Protein AF-A0A1R1I2V1-F1 (afdb_monomer_lite)

Structure (mmCIF, N/CA/C/O backbone):
data_AF-A0A1R1I2V1-F1
#
_entry.id   AF-A0A1R1I2V1-F1
#
loop_
_atom_site.group_PDB
_atom_site.id
_atom_site.type_symbol
_atom_site.label_atom_id
_atom_site.label_alt_id
_atom_site.label_comp_id
_atom_site.label_asym_id
_atom_site.label_entity_id
_atom_site.label_seq_id
_atom_site.pdbx_PDB_ins_code
_atom_site.Cartn_x
_atom_site.Cartn_y
_atom_site.Cartn_z
_atom_site.occupancy
_atom_site.B_iso_or_equiv
_atom_site.auth_seq_id
_atom_site.auth_comp_id
_atom_site.auth_asym_id
_atom_site.auth_atom_id
_atom_site.pdb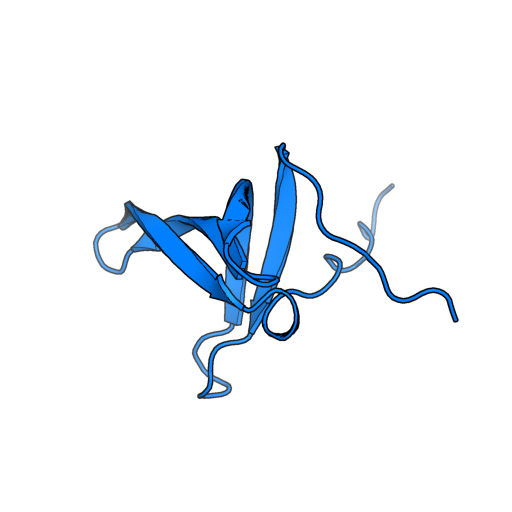x_PDB_model_num
ATOM 1 N N . MET A 1 1 ? 20.454 10.453 -2.185 1.00 53.31 1 MET A N 1
ATOM 2 C CA . MET A 1 1 ? 20.010 9.042 -2.112 1.00 53.31 1 MET A CA 1
ATOM 3 C C . MET A 1 1 ? 18.944 8.829 -3.175 1.00 53.31 1 MET A C 1
ATOM 5 O O . MET A 1 1 ? 18.135 9.740 -3.344 1.00 53.31 1 MET A O 1
ATOM 9 N N . PRO A 1 2 ? 18.954 7.714 -3.923 1.00 66.62 2 PRO A N 1
ATOM 10 C CA . PRO A 1 2 ? 17.879 7.420 -4.864 1.00 66.62 2 PRO A CA 1
ATOM 11 C C . PRO A 1 2 ? 16.543 7.397 -4.113 1.00 66.62 2 PRO A C 1
ATOM 13 O O . PRO A 1 2 ? 16.432 6.809 -3.039 1.00 66.62 2 PRO A O 1
ATOM 16 N N . LYS A 1 3 ? 15.543 8.109 -4.637 1.00 80.31 3 LYS A N 1
ATOM 17 C CA . LYS A 1 3 ? 14.192 8.099 -4.073 1.00 80.31 3 LYS A CA 1
ATOM 18 C C . LYS A 1 3 ? 13.585 6.739 -4.406 1.00 80.31 3 LYS A C 1
ATOM 20 O O . LYS A 1 3 ? 13.401 6.449 -5.583 1.00 80.31 3 LYS A O 1
ATOM 25 N N . TRP A 1 4 ? 13.309 5.922 -3.392 1.00 88.94 4 TRP A N 1
ATOM 26 C CA . TRP A 1 4 ? 12.634 4.636 -3.563 1.00 88.94 4 TRP A CA 1
ATOM 27 C C . TRP A 1 4 ? 11.332 4.799 -4.364 1.00 88.94 4 TRP A C 1
ATOM 29 O O . TRP A 1 4 ? 10.560 5.737 -4.125 1.00 88.94 4 TRP A O 1
ATOM 39 N N . ILE A 1 5 ? 11.106 3.903 -5.330 1.00 91.44 5 ILE A N 1
ATOM 40 C CA . ILE A 1 5 ? 9.928 3.906 -6.202 1.00 91.44 5 ILE A CA 1
ATOM 41 C C . ILE A 1 5 ? 9.141 2.613 -5.947 1.00 91.44 5 ILE A C 1
ATOM 43 O O . ILE A 1 5 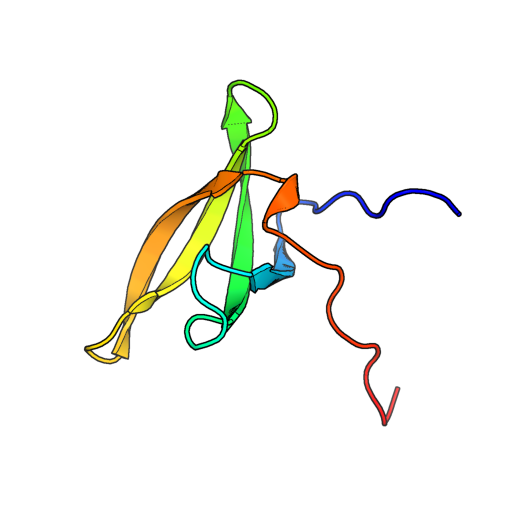? 9.664 1.534 -6.220 1.00 91.44 5 ILE A O 1
ATOM 47 N N . PRO A 1 6 ? 7.893 2.698 -5.454 1.00 93.56 6 PRO A N 1
ATOM 48 C CA . PRO A 1 6 ? 7.068 1.519 -5.214 1.00 93.56 6 PRO A CA 1
ATOM 49 C C . PRO A 1 6 ? 6.717 0.804 -6.523 1.00 93.56 6 PRO A C 1
ATOM 51 O O . PRO A 1 6 ? 6.278 1.445 -7.480 1.00 93.56 6 PRO A O 1
ATOM 54 N N . THR A 1 7 ? 6.827 -0.523 -6.533 1.00 94.06 7 THR A N 1
ATOM 55 C CA . THR A 1 7 ? 6.453 -1.390 -7.661 1.00 94.06 7 THR A CA 1
ATOM 56 C C . THR A 1 7 ? 5.220 -2.238 -7.331 1.00 94.06 7 THR A C 1
ATOM 58 O O . THR A 1 7 ? 4.955 -2.505 -6.158 1.00 94.06 7 THR A O 1
ATOM 61 N N . PRO A 1 8 ? 4.428 -2.677 -8.322 1.00 95.94 8 PRO A N 1
ATOM 62 C CA . PRO A 1 8 ? 3.366 -3.658 -8.097 1.00 95.94 8 PRO A CA 1
ATOM 63 C C . PRO A 1 8 ? 3.869 -4.900 -7.344 1.00 95.94 8 PRO A C 1
ATOM 65 O O . PRO A 1 8 ? 4.958 -5.395 -7.615 1.00 95.94 8 PRO A O 1
ATOM 68 N N . GLY A 1 9 ? 3.088 -5.384 -6.381 1.00 95.62 9 GLY A N 1
ATOM 69 C CA . GLY A 1 9 ? 3.440 -6.480 -5.476 1.00 95.62 9 GLY A CA 1
ATOM 70 C C . GLY A 1 9 ? 4.253 -6.058 -4.247 1.00 95.62 9 GLY A C 1
ATOM 71 O O . GLY A 1 9 ? 4.312 -6.817 -3.283 1.00 95.62 9 GLY A O 1
ATOM 72 N N . SER A 1 10 ? 4.841 -4.856 -4.231 1.00 94.12 10 SER A N 1
ATOM 73 C CA . SER A 1 10 ? 5.640 -4.395 -3.089 1.00 94.12 10 SER A CA 1
ATOM 74 C C . SER A 1 10 ? 4.781 -4.052 -1.867 1.00 94.12 10 SER A C 1
ATOM 76 O O . SER A 1 10 ? 3.696 -3.467 -1.976 1.00 94.12 10 SER A O 1
ATOM 78 N N . LEU A 1 11 ? 5.302 -4.389 -0.684 1.00 94.25 11 LEU A N 1
ATOM 79 C CA . LEU A 1 11 ? 4.824 -3.843 0.581 1.00 94.25 11 LEU A CA 1
ATOM 80 C C . LEU A 1 11 ? 5.269 -2.381 0.679 1.00 94.25 11 LEU A C 1
ATOM 82 O O . LEU A 1 11 ? 6.401 -2.043 0.342 1.00 94.25 11 LEU A O 1
ATOM 86 N N . ALA A 1 12 ? 4.385 -1.514 1.157 1.00 95.06 12 ALA A N 1
ATOM 87 C CA . ALA A 1 12 ? 4.684 -0.109 1.374 1.00 95.06 12 ALA A CA 1
ATOM 88 C C . ALA A 1 12 ? 4.067 0.382 2.682 1.00 95.06 12 ALA A C 1
ATOM 90 O O . ALA A 1 12 ? 2.968 -0.029 3.067 1.00 95.06 12 ALA A O 1
ATOM 91 N N . LEU A 1 13 ? 4.736 1.332 3.331 1.00 93.81 13 LEU A N 1
ATOM 92 C CA . LEU A 1 13 ? 4.135 2.086 4.421 1.00 93.81 13 LEU A CA 1
ATOM 93 C C . LEU A 1 13 ? 3.384 3.286 3.838 1.00 93.81 13 LEU A C 1
ATOM 95 O O . LEU A 1 13 ? 3.988 4.229 3.326 1.00 93.81 13 LEU A O 1
ATOM 99 N N . TYR A 1 14 ? 2.057 3.276 3.937 1.00 93.50 14 TYR A N 1
ATOM 100 C CA . TYR A 1 14 ? 1.239 4.444 3.636 1.00 93.50 14 TYR A CA 1
ATOM 101 C C . TYR A 1 14 ? 1.251 5.420 4.811 1.00 93.50 14 TYR A C 1
ATOM 103 O O . TYR A 1 14 ? 0.888 5.062 5.931 1.00 93.50 14 TYR A O 1
ATOM 111 N N . VAL A 1 15 ? 1.594 6.675 4.532 1.00 91.50 15 VAL A N 1
ATOM 112 C CA . VAL A 1 15 ? 1.575 7.797 5.471 1.00 91.50 15 VAL A CA 1
ATOM 113 C C . VAL A 1 15 ? 0.459 8.756 5.062 1.00 91.50 15 VAL A C 1
ATOM 115 O O . VAL A 1 15 ? 0.588 9.551 4.130 1.00 91.50 15 VAL A O 1
ATOM 118 N N . GLY A 1 16 ? -0.678 8.657 5.753 1.00 85.56 16 GLY A N 1
ATOM 119 C CA . GLY A 1 16 ? -1.811 9.557 5.547 1.00 85.56 16 GLY A CA 1
ATOM 120 C C . GLY A 1 16 ? -1.553 10.984 6.046 1.00 85.56 16 GLY A C 1
ATOM 121 O O . GLY A 1 16 ? -0.594 11.256 6.760 1.00 85.56 16 GLY A O 1
ATOM 122 N N . ARG A 1 17 ? -2.469 11.908 5.723 1.00 76.50 17 ARG A N 1
ATOM 123 C CA . ARG A 1 17 ? -2.371 13.335 6.112 1.00 76.50 17 ARG A CA 1
ATOM 124 C C . ARG A 1 17 ? -2.343 13.578 7.628 1.00 76.50 17 ARG A C 1
ATOM 126 O O . ARG A 1 17 ? -1.879 14.619 8.070 1.00 76.50 17 ARG A O 1
ATOM 133 N N . THR A 1 18 ? -2.844 12.635 8.422 1.00 69.81 18 THR A N 1
ATOM 134 C CA . THR A 1 18 ? -2.822 12.688 9.891 1.00 69.81 18 THR A CA 1
ATOM 135 C C . THR A 1 18 ? -1.880 11.609 10.421 1.00 69.81 18 THR A C 1
ATOM 137 O O . THR A 1 18 ? -2.039 10.450 10.030 1.00 69.81 18 THR A O 1
ATOM 140 N N . LYS A 1 19 ? -0.971 11.953 11.349 1.00 56.12 19 LYS A N 1
ATOM 141 C CA . LYS A 1 19 ? 0.051 11.039 11.915 1.00 56.12 19 LYS A CA 1
ATOM 142 C C . LYS A 1 19 ? -0.511 9.703 12.432 1.00 56.12 19 LYS A C 1
ATOM 144 O O . LYS A 1 19 ? 0.154 8.686 12.330 1.00 56.12 19 LYS A O 1
ATOM 149 N N . VAL A 1 20 ? -1.761 9.686 12.897 1.00 58.66 20 VAL A N 1
ATOM 150 C CA . VAL A 1 20 ? -2.463 8.499 13.435 1.00 58.66 20 VAL A CA 1
ATOM 151 C C . VAL A 1 20 ? -2.922 7.509 12.340 1.00 58.66 20 VAL A C 1
ATOM 153 O O . VAL A 1 20 ? -3.579 6.515 12.622 1.00 58.66 20 VAL A O 1
ATOM 156 N N . ARG A 1 21 ? -2.642 7.765 11.055 1.00 72.50 21 ARG A N 1
ATOM 157 C CA . ARG A 1 21 ? -3.110 6.928 9.931 1.00 72.50 21 ARG A CA 1
ATOM 158 C C . ARG A 1 21 ? -1.974 6.337 9.098 1.00 72.50 21 ARG A C 1
ATOM 160 O O . ARG A 1 21 ? -2.141 6.193 7.884 1.00 72.50 21 ARG A O 1
ATOM 167 N N . THR A 1 22 ? -0.853 5.984 9.720 1.00 88.19 22 THR A N 1
ATOM 168 C CA . THR A 1 22 ? 0.123 5.102 9.074 1.00 88.19 22 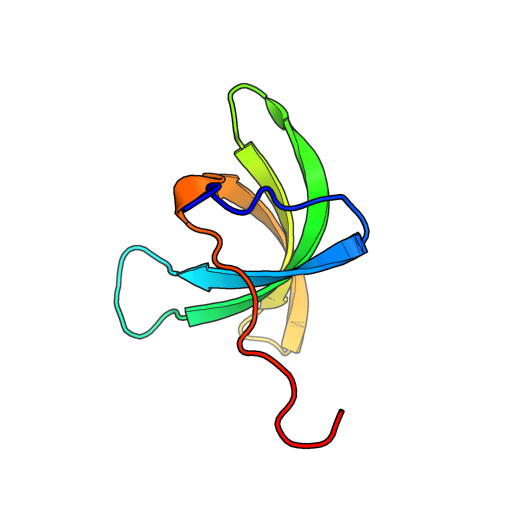THR A CA 1
ATOM 169 C C . THR A 1 22 ? -0.440 3.683 8.979 1.00 88.19 22 THR A C 1
ATOM 171 O O . THR A 1 22 ? -1.152 3.233 9.877 1.00 88.19 22 THR A O 1
ATOM 174 N N . ARG A 1 23 ? -0.214 2.998 7.857 1.00 89.50 23 ARG A N 1
ATOM 175 C CA . ARG A 1 23 ? -0.602 1.588 7.687 1.00 89.50 23 ARG A CA 1
ATOM 176 C C . ARG A 1 23 ? 0.223 0.922 6.601 1.00 89.50 23 ARG A C 1
ATOM 178 O O . ARG A 1 23 ? 0.629 1.585 5.650 1.00 89.50 23 ARG A O 1
ATOM 185 N N . ASN A 1 24 ? 0.372 -0.387 6.709 1.00 93.44 24 ASN A N 1
ATOM 186 C CA . ASN A 1 24 ? 0.961 -1.192 5.652 1.00 93.44 24 ASN A CA 1
ATOM 187 C C . ASN A 1 24 ? -0.063 -1.424 4.540 1.00 93.44 24 ASN A C 1
ATOM 189 O O . ASN A 1 24 ? -1.249 -1.642 4.808 1.00 93.44 24 ASN A O 1
ATOM 193 N N . VAL A 1 25 ? 0.399 -1.329 3.299 1.00 95.38 25 VAL A N 1
ATOM 194 C CA . VAL A 1 25 ? -0.400 -1.543 2.092 1.00 95.38 25 VAL A CA 1
ATOM 195 C C . VAL A 1 25 ? 0.393 -2.367 1.088 1.00 95.38 25 VAL A C 1
ATOM 197 O O . VAL A 1 25 ? 1.622 -2.3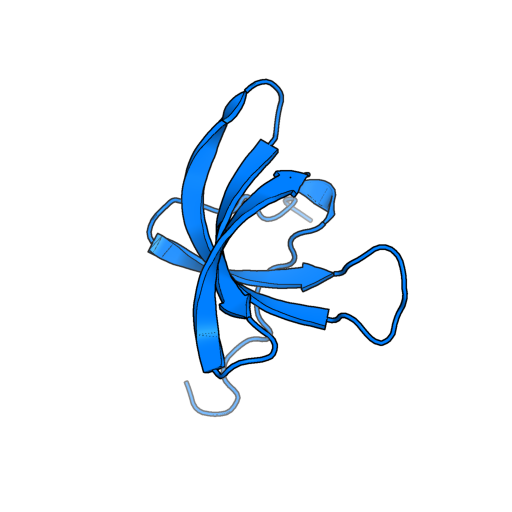16 1.083 1.00 95.38 25 VAL A O 1
ATOM 200 N N . ILE A 1 26 ? -0.310 -3.086 0.218 1.00 97.12 26 ILE A N 1
ATOM 201 C CA . ILE A 1 26 ? 0.290 -3.737 -0.949 1.00 97.12 26 ILE A CA 1
ATOM 202 C C . ILE A 1 26 ? 0.020 -2.874 -2.169 1.00 97.12 26 ILE A C 1
ATOM 204 O O . ILE A 1 26 ? -1.120 -2.486 -2.433 1.00 97.12 26 ILE A O 1
ATOM 208 N N . VAL A 1 27 ? 1.068 -2.559 -2.918 1.00 97.31 27 VAL A N 1
ATOM 209 C CA . VAL A 1 27 ? 0.946 -1.830 -4.178 1.00 97.31 27 VAL A CA 1
ATOM 210 C C . VAL A 1 27 ? 0.408 -2.783 -5.236 1.00 97.31 27 VAL A C 1
ATOM 212 O O . VAL A 1 27 ? 1.003 -3.816 -5.508 1.00 97.31 27 VAL A O 1
ATOM 215 N N . VAL A 1 28 ? -0.722 -2.443 -5.847 1.00 98.19 28 VAL A N 1
ATOM 216 C CA . VAL A 1 28 ? -1.370 -3.285 -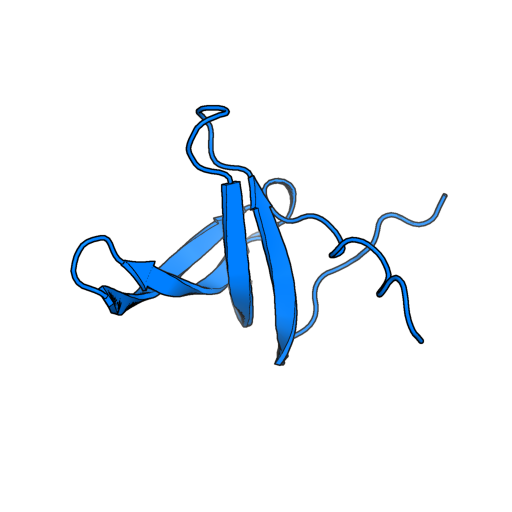6.863 1.00 98.19 28 VAL A CA 1
ATOM 217 C C . VAL A 1 28 ? -0.931 -2.871 -8.260 1.00 98.19 28 VAL A C 1
ATOM 219 O O . VAL A 1 28 ? -0.617 -3.717 -9.088 1.00 98.19 28 VAL A O 1
ATOM 222 N N . ALA A 1 29 ? -0.919 -1.567 -8.530 1.00 97.50 29 ALA A N 1
ATOM 223 C CA . ALA A 1 29 ? -0.579 -1.019 -9.836 1.00 97.50 29 ALA A CA 1
ATOM 224 C C . ALA A 1 29 ? -0.184 0.458 -9.733 1.00 97.50 29 ALA A C 1
ATOM 226 O O . ALA A 1 29 ? -0.589 1.166 -8.802 1.00 97.50 29 ALA A O 1
ATOM 227 N N . GLU A 1 30 ? 0.546 0.943 -10.735 1.00 96.00 30 GLU A N 1
ATOM 228 C CA . GLU A 1 30 ? 0.588 2.374 -11.020 1.00 96.00 30 GLU A CA 1
ATOM 229 C C . GLU A 1 30 ? -0.760 2.819 -11.614 1.00 96.00 30 GLU A C 1
ATOM 231 O O . GLU A 1 30 ? -1.355 2.138 -12.447 1.00 96.00 30 GLU A O 1
ATOM 236 N N . ALA A 1 31 ? -1.264 3.954 -11.138 1.00 94.38 31 ALA A N 1
ATOM 237 C CA . ALA A 1 31 ? -2.447 4.615 -11.671 1.00 94.38 31 ALA A CA 1
ATOM 238 C C . ALA A 1 31 ? -2.022 5.779 -12.587 1.00 94.38 31 ALA A C 1
ATOM 240 O O . ALA A 1 31 ? -0.996 5.735 -13.255 1.00 94.38 31 ALA A O 1
ATOM 241 N N . ARG A 1 32 ? -2.798 6.867 -12.622 1.00 94.69 32 ARG A N 1
ATOM 242 C CA . ARG A 1 32 ? -2.451 8.072 -13.389 1.00 94.69 32 ARG A CA 1
ATOM 243 C C . ARG A 1 32 ? -1.695 9.092 -12.534 1.00 94.69 32 ARG A C 1
ATOM 245 O O . ARG A 1 32 ? -2.010 9.266 -11.358 1.00 94.69 32 ARG A O 1
ATOM 252 N N . ALA A 1 33 ? -0.777 9.831 -13.164 1.00 93.88 33 ALA A N 1
ATOM 253 C CA . ALA A 1 33 ? -0.134 11.032 -12.616 1.00 93.88 33 ALA A CA 1
ATOM 254 C C . ALA A 1 33 ? 0.596 10.798 -11.279 1.00 93.88 33 ALA A C 1
ATOM 256 O O . ALA A 1 33 ? 0.389 11.526 -10.309 1.00 93.88 33 ALA A O 1
ATOM 257 N N . GLY A 1 34 ? 1.428 9.752 -11.213 1.00 92.38 34 GLY A N 1
ATOM 258 C CA . GLY A 1 34 ? 2.226 9.455 -10.018 1.00 92.38 34 GLY A CA 1
ATOM 259 C C . GLY A 1 34 ? 1.393 8.986 -8.823 1.00 92.38 34 GLY A C 1
ATOM 260 O O . GLY A 1 34 ? 1.791 9.161 -7.671 1.00 92.38 34 GLY A O 1
ATOM 261 N N . ARG A 1 35 ? 0.215 8.414 -9.080 1.00 95.69 35 ARG A N 1
ATOM 262 C CA . ARG A 1 35 ? -0.621 7.774 -8.064 1.00 95.69 35 ARG A CA 1
ATOM 263 C C . ARG A 1 35 ? -0.486 6.263 -8.148 1.00 95.69 35 ARG A C 1
ATOM 265 O O . ARG A 1 35 ? -0.239 5.725 -9.219 1.00 95.69 35 ARG A O 1
ATOM 272 N N . MET A 1 36 ? -0.708 5.593 -7.028 1.00 97.00 36 MET A N 1
ATOM 273 C CA . MET A 1 36 ? -0.670 4.137 -6.925 1.00 97.00 36 MET A CA 1
ATOM 274 C C . MET A 1 36 ? -2.042 3.621 -6.500 1.00 97.00 36 MET A C 1
ATOM 276 O O . MET A 1 36 ? -2.694 4.223 -5.641 1.00 97.00 36 MET A O 1
ATOM 280 N N . VAL A 1 37 ? -2.472 2.507 -7.086 1.00 97.75 37 VAL A N 1
ATOM 281 C CA . VAL A 1 37 ? -3.562 1.693 -6.541 1.00 97.75 37 VAL A CA 1
ATOM 282 C C . VAL A 1 37 ? -2.962 0.771 -5.492 1.00 97.75 37 VAL A C 1
ATOM 284 O O . VAL A 1 37 ? -1.980 0.084 -5.768 1.00 97.75 37 VAL A O 1
ATOM 287 N N . VAL A 1 38 ? -3.536 0.768 -4.294 1.00 97.19 38 VAL A N 1
ATOM 288 C CA . VAL A 1 38 ? -3.055 -0.036 -3.171 1.00 97.19 38 VAL A CA 1
ATOM 289 C C . VAL A 1 38 ? -4.199 -0.787 -2.506 1.00 97.19 38 VAL A C 1
ATOM 291 O O . VAL A 1 38 ? -5.314 -0.264 -2.421 1.00 97.19 38 VAL A O 1
ATOM 294 N N . ASP A 1 39 ? -3.897 -1.973 -1.994 1.00 97.56 39 ASP A N 1
ATOM 295 C CA . ASP A 1 39 ? -4.782 -2.738 -1.121 1.00 97.56 39 ASP A CA 1
ATOM 296 C C . ASP A 1 39 ? -4.356 -2.554 0.340 1.00 97.56 39 ASP A C 1
ATOM 298 O O . ASP A 1 39 ? -3.170 -2.566 0.677 1.00 97.56 39 ASP A O 1
ATOM 302 N N . ALA A 1 40 ? -5.338 -2.345 1.214 1.00 94.56 40 ALA A N 1
ATOM 303 C CA . ALA A 1 40 ? -5.150 -2.120 2.643 1.00 94.56 40 ALA A CA 1
ATOM 304 C C . ALA A 1 40 ? -6.246 -2.819 3.456 1.00 94.56 40 ALA A C 1
ATOM 306 O O . ALA A 1 40 ? -7.302 -3.155 2.924 1.00 94.56 40 ALA A O 1
ATOM 307 N N . ILE A 1 41 ? -6.049 -2.940 4.771 1.00 93.44 41 ILE A N 1
ATOM 308 C CA . ILE A 1 41 ? -7.105 -3.380 5.692 1.00 93.44 41 ILE A CA 1
ATOM 309 C C . ILE A 1 41 ? -7.906 -2.169 6.186 1.00 93.44 41 ILE A C 1
ATOM 311 O O . ILE A 1 41 ? -7.373 -1.201 6.745 1.00 93.44 41 ILE A O 1
ATOM 315 N N . GLY A 1 42 ? -9.211 -2.196 5.928 1.00 89.44 42 GLY A N 1
ATOM 316 C CA . GLY A 1 42 ? -10.173 -1.200 6.376 1.00 89.44 42 GLY A CA 1
ATOM 317 C C . GLY A 1 42 ? -10.530 -1.353 7.857 1.00 89.44 42 GLY A C 1
ATOM 318 O O . GLY A 1 42 ? -10.204 -2.337 8.509 1.00 89.44 42 GLY A O 1
ATOM 319 N N . ARG A 1 43 ? -11.277 -0.386 8.402 1.00 88.25 43 ARG A N 1
ATOM 320 C CA . ARG A 1 43 ? -11.665 -0.372 9.830 1.00 88.25 43 ARG A CA 1
ATOM 321 C C . ARG A 1 43 ? -12.472 -1.593 10.285 1.00 88.25 43 ARG A C 1
ATOM 323 O O . ARG A 1 43 ? -12.488 -1.885 11.469 1.00 88.25 43 ARG A O 1
ATOM 330 N N . LYS A 1 44 ? -13.156 -2.269 9.360 1.00 93.38 44 LYS A N 1
ATOM 331 C CA . LYS A 1 44 ? -13.947 -3.479 9.627 1.00 93.38 44 LYS A CA 1
ATOM 332 C C . LYS A 1 44 ? -13.152 -4.776 9.413 1.00 93.38 44 LYS A C 1
ATOM 334 O O . LYS A 1 44 ? -13.758 -5.829 9.294 1.00 93.38 44 LYS A O 1
ATOM 339 N N . GLY A 1 45 ? -11.826 -4.699 9.274 1.00 92.38 45 GLY A N 1
ATOM 340 C CA . GLY A 1 45 ? -10.982 -5.868 9.000 1.00 92.38 45 GLY A CA 1
ATOM 341 C C . GLY A 1 45 ? -11.084 -6.409 7.569 1.00 92.38 45 GLY A C 1
ATOM 342 O O . GLY A 1 45 ? -10.561 -7.476 7.287 1.00 92.38 45 GLY A O 1
ATOM 343 N N . VAL A 1 46 ? -11.743 -5.686 6.660 1.00 95.38 46 VAL A N 1
ATOM 344 C CA . VAL A 1 46 ? -11.923 -6.100 5.259 1.00 95.38 46 VAL A CA 1
ATOM 345 C C . VAL A 1 46 ? -10.894 -5.444 4.348 1.00 95.38 46 VAL A C 1
ATOM 347 O O . VAL A 1 46 ? -10.494 -4.301 4.595 1.00 95.38 46 VAL A O 1
ATOM 350 N N . ASN A 1 47 ? -10.516 -6.127 3.267 1.00 95.94 47 ASN A N 1
ATOM 351 C CA . ASN A 1 47 ? -9.685 -5.526 2.228 1.00 95.94 47 ASN A CA 1
ATOM 352 C C . ASN A 1 47 ? -10.412 -4.341 1.587 1.00 95.94 47 ASN A C 1
ATOM 354 O O . ASN A 1 47 ? -11.585 -4.421 1.222 1.00 95.94 47 ASN A O 1
ATOM 358 N N . VAL A 1 48 ? -9.691 -3.237 1.437 1.00 95.19 48 VAL A N 1
ATOM 359 C CA . VAL A 1 48 ? -10.140 -2.046 0.722 1.00 95.19 48 VAL A CA 1
ATOM 360 C C . VAL A 1 48 ? -9.085 -1.641 -0.293 1.00 95.19 48 VAL A C 1
ATOM 362 O O . VAL A 1 48 ? -7.891 -1.660 0.004 1.00 95.19 48 VAL A O 1
ATOM 365 N N . ARG A 1 49 ? -9.541 -1.227 -1.474 1.00 96.69 49 ARG A N 1
ATOM 366 C CA . ARG A 1 49 ? -8.690 -0.719 -2.548 1.00 96.69 49 ARG A CA 1
ATOM 367 C C . ARG A 1 49 ? -8.774 0.796 -2.613 1.00 96.69 49 ARG A C 1
ATOM 369 O O . ARG A 1 49 ? -9.865 1.361 -2.624 1.00 96.69 49 ARG A O 1
ATOM 376 N N . LEU A 1 50 ? -7.623 1.458 -2.636 1.00 94.06 50 LEU A N 1
ATOM 377 C CA . LEU A 1 50 ? -7.513 2.913 -2.562 1.00 94.06 50 LEU A CA 1
ATOM 378 C C . LEU A 1 50 ? -6.528 3.431 -3.608 1.00 94.06 50 LEU A C 1
ATOM 380 O O . LEU A 1 50 ? -5.553 2.765 -3.943 1.00 94.06 50 LEU A O 1
ATOM 384 N N . THR A 1 51 ? -6.736 4.662 -4.075 1.00 96.75 51 THR A N 1
ATOM 385 C CA . THR A 1 51 ? -5.768 5.363 -4.930 1.00 96.75 51 THR A CA 1
ATOM 386 C C . THR A 1 51 ? -5.055 6.458 -4.143 1.00 96.75 51 THR A C 1
ATOM 388 O O . THR A 1 51 ? -5.656 7.471 -3.768 1.00 96.75 51 THR A O 1
ATOM 391 N N . VAL A 1 52 ? -3.750 6.305 -3.938 1.00 94.81 52 VAL A N 1
ATOM 392 C CA . VAL A 1 52 ? -2.922 7.198 -3.109 1.00 94.81 52 VAL A CA 1
ATOM 393 C C . VAL A 1 52 ? -1.840 7.891 -3.935 1.00 94.81 52 VAL A C 1
ATOM 395 O O . VAL A 1 52 ? -1.496 7.432 -5.019 1.00 94.81 52 VAL A O 1
ATOM 398 N N . SER A 1 53 ? -1.309 9.018 -3.451 1.00 94.88 53 SER A N 1
ATOM 399 C CA . SER A 1 53 ? -0.117 9.622 -4.065 1.00 94.88 53 SER A CA 1
ATOM 400 C C . SER A 1 53 ? 1.101 8.740 -3.799 1.00 94.88 53 SER A C 1
ATOM 402 O O . SER A 1 53 ? 1.240 8.235 -2.682 1.00 94.88 53 SER A O 1
ATOM 404 N N . ARG A 1 54 ? 2.008 8.613 -4.774 1.00 94.56 54 ARG A N 1
ATOM 405 C CA . ARG A 1 54 ? 3.311 7.961 -4.577 1.00 94.56 54 ARG A CA 1
ATOM 406 C C . ARG A 1 54 ? 4.088 8.588 -3.417 1.00 94.56 54 ARG A C 1
ATOM 408 O O . ARG A 1 54 ? 4.711 7.867 -2.654 1.00 94.56 54 ARG A O 1
ATOM 415 N N . ASP A 1 55 ? 3.985 9.902 -3.220 1.00 93.19 55 ASP A N 1
ATOM 416 C CA . ASP A 1 55 ? 4.680 10.608 -2.129 1.00 93.19 55 ASP A CA 1
ATOM 417 C C . ASP A 1 55 ? 4.133 10.281 -0.730 1.00 93.19 55 ASP A C 1
ATOM 419 O O . ASP A 1 55 ? 4.776 10.566 0.281 1.00 93.19 55 ASP A O 1
ATOM 423 N N . SER A 1 56 ? 2.941 9.683 -0.657 1.00 93.31 56 SER A N 1
ATOM 424 C CA . SER A 1 56 ? 2.376 9.161 0.589 1.00 93.31 56 SER A CA 1
ATOM 425 C C . SER A 1 56 ? 2.852 7.742 0.903 1.00 93.31 56 SER A C 1
ATOM 427 O O . SER A 1 56 ? 2.434 7.197 1.919 1.00 93.31 56 SER A O 1
ATOM 429 N N . LEU A 1 57 ? 3.682 7.132 0.054 1.00 94.12 57 LEU A N 1
ATOM 430 C CA . LEU A 1 57 ? 4.266 5.815 0.282 1.00 94.12 57 LEU A CA 1
ATOM 431 C C . LEU A 1 57 ? 5.730 5.954 0.691 1.00 94.12 57 LEU A C 1
ATOM 433 O O . LEU A 1 57 ? 6.463 6.804 0.182 1.00 94.1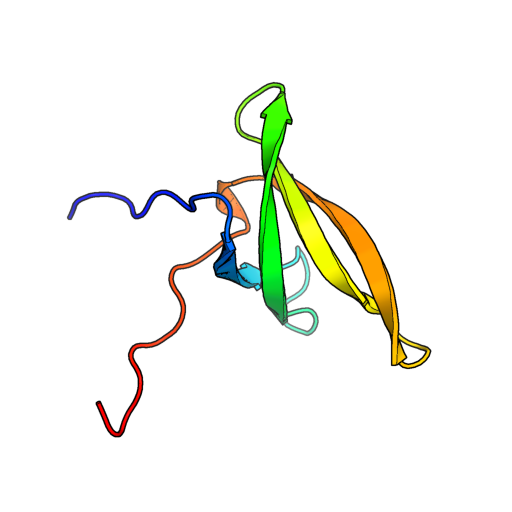2 57 LEU A O 1
ATOM 437 N N . ARG A 1 58 ? 6.150 5.109 1.626 1.00 93.44 58 ARG A N 1
ATOM 438 C CA . ARG A 1 58 ? 7.536 4.979 2.070 1.00 93.44 58 ARG A CA 1
ATOM 439 C C . ARG A 1 58 ? 7.965 3.529 1.944 1.00 93.44 58 ARG A C 1
ATOM 441 O O . ARG A 1 58 ? 7.137 2.629 2.113 1.00 93.44 58 ARG A O 1
ATOM 448 N N . GLU A 1 59 ? 9.250 3.350 1.661 1.00 92.50 59 GLU A N 1
ATOM 449 C CA . GLU A 1 59 ? 9.890 2.045 1.736 1.00 92.50 59 GLU A CA 1
ATOM 450 C C . GLU A 1 59 ? 9.618 1.471 3.132 1.00 92.50 59 GLU A C 1
ATOM 452 O O . GLU A 1 59 ? 9.745 2.212 4.120 1.00 92.50 59 GLU A O 1
ATOM 457 N N . PRO A 1 60 ? 9.146 0.217 3.235 1.00 87.38 60 PRO A N 1
ATOM 458 C CA . PRO A 1 60 ? 9.004 -0.439 4.524 1.00 87.38 60 PRO A CA 1
ATOM 459 C C . PRO A 1 60 ? 10.320 -0.366 5.291 1.00 87.38 60 PRO A C 1
ATOM 461 O O . PRO A 1 60 ? 11.395 -0.366 4.692 1.00 87.38 60 PRO A O 1
ATOM 464 N N . GLN A 1 61 ? 10.241 -0.314 6.621 1.00 80.88 61 GLN A N 1
ATOM 465 C CA . GLN A 1 61 ? 11.456 -0.507 7.401 1.00 80.88 61 GLN A CA 1
ATOM 466 C C . GLN A 1 61 ? 12.068 -1.868 7.041 1.00 80.88 61 GLN A C 1
ATOM 468 O O . GLN A 1 61 ? 11.308 -2.823 6.844 1.00 80.88 61 GLN A O 1
ATOM 473 N N . PRO A 1 62 ? 13.405 -1.944 6.924 1.00 80.50 62 PRO A N 1
ATOM 474 C CA . PRO A 1 62 ? 14.078 -3.210 6.697 1.00 80.50 62 PRO A CA 1
ATOM 475 C C . PRO A 1 62 ? 13.679 -4.194 7.794 1.00 80.50 62 PRO A C 1
ATOM 477 O O . PRO A 1 62 ? 13.464 -3.799 8.945 1.00 80.50 62 PRO A O 1
ATOM 480 N N . ASP A 1 63 ? 13.546 -5.461 7.415 1.00 77.62 63 ASP A N 1
ATOM 481 C CA . ASP A 1 63 ? 13.287 -6.519 8.381 1.00 77.62 63 ASP A CA 1
ATOM 482 C C . ASP A 1 63 ? 14.442 -6.568 9.389 1.00 77.62 63 ASP A C 1
ATOM 484 O O . ASP A 1 63 ? 15.612 -6.465 9.021 1.00 77.62 63 ASP A O 1
ATOM 488 N N . LEU A 1 64 ? 14.097 -6.688 10.669 1.00 78.19 64 LEU A N 1
ATOM 489 C CA . LEU A 1 64 ? 15.064 -6.757 11.757 1.00 78.19 64 LEU A CA 1
ATOM 490 C C . LEU A 1 64 ? 15.819 -8.096 11.761 1.00 78.19 64 LEU A C 1
ATOM 492 O O . LEU A 1 64 ? 16.884 -8.182 12.367 1.00 78.19 64 LEU A O 1
ATOM 496 N N . PHE A 1 65 ? 15.264 -9.125 11.111 1.00 82.94 65 PHE A N 1
ATOM 497 C CA . PHE A 1 65 ? 15.757 -10.504 11.168 1.00 82.94 65 PHE A CA 1
ATOM 498 C C . PHE A 1 65 ? 16.178 -11.090 9.811 1.00 82.94 65 PHE A C 1
ATOM 500 O O . PHE A 1 65 ? 16.390 -12.302 9.734 1.00 82.94 65 PHE A O 1
ATOM 507 N N . ALA A 1 66 ? 16.260 -10.272 8.756 1.00 62.09 66 ALA A N 1
ATOM 508 C CA . ALA A 1 66 ? 16.747 -10.710 7.444 1.00 62.09 66 ALA A CA 1
ATOM 509 C C . ALA A 1 66 ? 18.265 -10.945 7.416 1.00 62.09 66 ALA A C 1
ATOM 511 O O . ALA A 1 66 ? 18.996 -10.242 8.152 1.00 62.09 66 ALA A O 1
#

Foldseek 3Di:
DPADFDDAQDWWWFADPDNVDTFIWGFHHDDPDQWTWIWGQDPVRDIDIDIGHRVRIDHPDPDPPD

Organism: NCBI:txid418702

Secondary structure (DSSP, 8-state):
-------TT-EEEEE-SSGGGEEEEEEEEE-SSSEEEEEEE-TTS-EEEEEEEGGGEEPPPPPTT-

Sequence (66 aa):
MPKWIPTPGSLALYVGRTKVRTRNVIVVAEARAGRMVVDAIGRKGVNVRLTVSRDSLREPQPDLFA

pLDDT: mean 89.09, std 10.63, range [53.31, 98.19]

Radius of gyration: 11.94 Å; chains: 1; bounding box: 34×24×27 Å

=== Feature glossary ===
Reading guide. The protein is described through the following features:

Foldseek 3Di. A 3Di character summarizes, for each residue, the relative orientation of the Cα frame of its nearest spatial neighbor. Because it encodes fold topology rather than chemistry, 3Di alignments detect remote structural similarity that sequence alignment misses.

Contact-map, Ramachandran, and PAE plots. Plot images: a contact map (which residues are close in 3D, as an N×N binary image), a Ramachandran scatter (backbone torsion angles, revealing secondary-structure composition at a glance), and — for AlphaFold structures — a PAE heatmap (pairwise prediction confidence).

Radius of gyration, Cα contacts, bounding box. Radius of gyration (Rg) is the root-mean-square distance of Cα atoms from their centroid — a single number for overall size and compactness. A globular domain of N residues has Rg ≈ 2.2·N^0.38 Å; an extended or disordered chain has a much larger Rg. The Cα contact count is the number of residue pairs whose Cα atoms are within 8 Å and are more than four positions apart in sequence — a standard proxy for tertiary packing density. The bounding box is the smallest axis-aligned box enclosing all Cα atoms.

Secondary structure (8-state, DSSP). Eight-state secondary structure (DSSP): H is the canonical α-helix, G the tighter 3₁₀-helix, I the wider π-helix; E/B are β-structure, T and S are turns and bends, and '-' is everything else. DSSP derives these from the pattern of main-chain N–H···O=C hydrogen bonds, not from the sequence.

B-factor. B-factor (Debye–Waller factor) reflects atomic displacement in the crystal lattice. It is an experimental observable (units Å²), not a prediction; low values mean the atom is pinned down, high values mean it moves or is heterogeneous across the crystal.

pLDDT. pLDDT is the predicted lDDT-Cα score: AlphaFold's confidence that the local environment of each residue (all inter-atomic distances within 15 Å) is correctly placed. It is a per-residue number between 0 and 100, with higher meaning more reliable.

Nearest PDB structures. Nearest PDB neighbors are the top structural matches found by Foldseek when searching this structure against the entire Protein Data Bank. Each hit reports a TM-score (0 to 1; >0.5 almost always implies the same fold) and an E-value. These are *structural* homologs — they may share no detectable sequence similarity.

Solvent-accessible surface area. Accessible surface area quantifies burial. A residue with SASA near zero is packed into the hydrophobic core; one with SASA >100 Å² sits on the surface. Computed here via the Shrake–Rupley numerical algorithm with a 1.4 Å probe.

Rendered structure images. Structure images are PyMOL renders from six orthogonal camera directions. Cartoon representation draws helices as coils and strands as arrows; sticks shows the backbone as bonds; surface shows the solvent-excluded envelope. Rainbow coloring maps sequence position to hue (blue→red, N→C); chain coloring assigns a distinct color per polypeptide.

Backbone torsions (φ/ψ). φ (phi) and ψ (psi) are the two rotatable backbone dihedrals per residue: φ is the C(i-1)–N–Cα–C torsion, ψ is the N–Cα–C–N(i+1) torsion, both in degrees on (−180°, 180°]. α-helical residues cluster near (−60°, −45°); β-strand residues near (−120°, +130°). A Ramachandran plot is simply a scatter of (φ, ψ) for every residue.

Predicted aligned error. Predicted Aligned Error (PAE) is an AlphaFold confidence matrix: entry (i, j) is the expected error in the position of residue j, in ångströms, when the prediction is superimposed on the true structure at residue i. Low PAE within a block of residues means that block is internally rigid and well-predicted; high PAE between two blocks means their relative placement is uncertain even if each block individually is confident.

mmCIF coordinates. Structure coordinates are given as an mmCIF _atom_site loop: one row per atom with element, residue name, chain id, sequence number, and x/y/z position in Å. Only the four main-chain atoms per residue are included here; side chains are omitted to keep the record compact.

InterPro / GO / CATH / organism. Database cross-references. InterPro integrates a dozen domain/family signature databases into unified entries with residue-range hits. GO terms attach function/process/location labels with evidence codes. CATH codes position the fold in a four-level structural taxonomy. Organism is the NCBI-taxonomy species name.

Secondary structure (3-state, P-SEA). SS3 is a coarse helix/strand/coil call (letters a/b/c) made by the P-SEA algorithm from inter-Cα distances and dihedrals. It is less detailed than DSSP but needs only Cα positions.

Sequence. Sequence gives the chain of amino acids in standard one-letter code (A=alanine, C=cysteine, …, Y=tyrosine), read N→C. It is the only feature that is directly encoded by the gene; all structural features are derived from the folded form of this sequence.